Protein AF-A0A4R5BJ85-F1 (afdb_monomer_lite)

Sequence (86 aa):
MPPVWHGLGRFSLGGEPVRGRASWAAIENADFAFHARAVLSHRFVSHIRDASVDGLTVHNCHTFVMNDRLFAHNGVVKGCGCSAHG

Structure (mmCIF, N/CA/C/O backbone):
data_AF-A0A4R5BJ85-F1
#
_entry.id   AF-A0A4R5BJ85-F1
#
loop_
_atom_site.group_PDB
_atom_site.id
_atom_site.type_symbol
_atom_site.label_atom_id
_atom_site.label_alt_id
_atom_site.label_comp_id
_atom_site.label_asym_id
_atom_site.label_entity_id
_atom_site.label_seq_id
_atom_site.pdbx_PDB_ins_code
_atom_site.Cartn_x
_atom_site.Cartn_y
_atom_site.Cartn_z
_atom_site.occupancy
_atom_site.B_iso_or_equiv
_atom_site.auth_seq_id
_atom_site.auth_comp_id
_atom_site.auth_asym_id
_atom_site.auth_atom_id
_atom_site.pdbx_PDB_model_num
ATOM 1 N N . MET A 1 1 ? 22.111 2.617 -10.574 1.00 50.62 1 MET A N 1
ATOM 2 C CA . MET A 1 1 ? 21.163 1.611 -10.051 1.00 50.62 1 MET A CA 1
ATOM 3 C C . MET A 1 1 ? 19.852 1.750 -10.800 1.00 50.62 1 MET A C 1
ATOM 5 O O . MET A 1 1 ? 19.485 2.891 -11.073 1.00 50.62 1 MET A O 1
ATOM 9 N N . PRO A 1 2 ? 19.168 0.650 -11.156 1.00 52.97 2 PRO A N 1
ATOM 10 C CA . PRO A 1 2 ? 17.792 0.741 -11.615 1.00 52.97 2 PRO A CA 1
ATOM 11 C C . PRO A 1 2 ? 16.926 1.374 -10.512 1.00 52.97 2 PRO A C 1
ATOM 13 O O . PRO A 1 2 ? 17.200 1.194 -9.323 1.00 52.97 2 PRO A O 1
ATOM 16 N N . PRO A 1 3 ? 15.919 2.168 -10.882 1.00 57.66 3 PRO A N 1
ATOM 17 C CA . PRO A 1 3 ? 15.044 2.822 -9.923 1.00 57.66 3 PRO A CA 1
ATOM 18 C C . PRO A 1 3 ? 14.234 1.788 -9.127 1.00 57.66 3 PRO A C 1
ATOM 20 O O . PRO A 1 3 ? 13.428 1.031 -9.669 1.00 57.66 3 PRO A O 1
ATOM 23 N N . VAL A 1 4 ? 14.439 1.793 -7.818 1.00 66.38 4 VAL A N 1
ATOM 24 C CA . VAL A 1 4 ? 13.767 0.951 -6.825 1.00 66.38 4 VAL A CA 1
ATOM 25 C C . VAL A 1 4 ? 12.626 1.744 -6.191 1.00 66.38 4 VAL A C 1
ATOM 27 O O . VAL A 1 4 ? 12.779 2.932 -5.923 1.00 66.38 4 VAL A O 1
ATOM 30 N N . TRP A 1 5 ? 11.469 1.108 -5.990 1.00 73.81 5 TRP A N 1
ATOM 31 C CA . TRP A 1 5 ? 10.247 1.781 -5.517 1.00 73.81 5 TRP A CA 1
ATOM 32 C C . TRP A 1 5 ? 9.668 1.060 -4.327 1.00 73.81 5 TRP A C 1
ATOM 34 O O . TRP A 1 5 ? 9.707 -0.173 -4.245 1.00 73.81 5 TRP A O 1
ATOM 44 N N . HIS A 1 6 ? 9.027 1.837 -3.463 1.00 82.50 6 HIS A N 1
ATOM 45 C CA . HIS A 1 6 ? 8.217 1.298 -2.392 1.00 82.50 6 HIS A CA 1
ATOM 46 C C . HIS A 1 6 ? 6.846 1.967 -2.328 1.00 82.50 6 HIS A C 1
ATOM 48 O O . HIS A 1 6 ? 6.683 3.178 -2.510 1.00 82.50 6 HIS A O 1
ATOM 54 N N . GLY A 1 7 ? 5.849 1.145 -2.029 1.00 87.25 7 GLY A N 1
ATOM 55 C CA . GLY A 1 7 ? 4.490 1.559 -1.737 1.00 87.25 7 GLY A CA 1
ATOM 56 C C . GLY A 1 7 ? 4.052 1.015 -0.390 1.00 87.25 7 GLY A C 1
ATOM 57 O O . GLY A 1 7 ? 4.259 -0.162 -0.111 1.00 87.25 7 GLY A O 1
ATOM 58 N N . LEU A 1 8 ? 3.406 1.857 0.414 1.00 90.31 8 LEU A N 1
ATOM 59 C CA . LEU A 1 8 ? 2.738 1.468 1.651 1.00 90.31 8 LEU A CA 1
ATOM 60 C C . LEU A 1 8 ? 1.293 1.969 1.606 1.00 90.31 8 LEU A C 1
ATOM 62 O O . LEU A 1 8 ? 1.014 3.162 1.717 1.00 90.31 8 LEU A O 1
ATOM 66 N N . GLY A 1 9 ? 0.367 1.039 1.414 1.00 93.00 9 GLY A N 1
ATOM 67 C CA . GLY A 1 9 ? -1.056 1.239 1.632 1.00 93.00 9 GLY A CA 1
ATOM 68 C C . GLY A 1 9 ? -1.436 0.892 3.068 1.00 93.00 9 GLY A C 1
ATOM 69 O O . GLY A 1 9 ? -0.957 -0.097 3.626 1.00 93.00 9 GLY A O 1
ATOM 70 N N . ARG A 1 10 ? -2.333 1.681 3.648 1.00 94.19 10 ARG A N 1
ATOM 71 C CA . ARG A 1 10 ? -2.916 1.442 4.973 1.00 94.19 10 ARG A CA 1
ATOM 72 C C . ARG A 1 10 ? -4.392 1.796 4.973 1.00 94.19 10 ARG A C 1
ATOM 74 O O . ARG A 1 10 ? -4.816 2.616 4.166 1.00 94.19 10 ARG A O 1
ATOM 81 N N . PHE A 1 11 ? -5.141 1.276 5.930 1.00 95.19 11 PHE A N 1
ATOM 82 C CA . PHE A 1 11 ? -6.444 1.845 6.264 1.00 95.19 11 PHE A CA 1
ATOM 83 C C . PHE A 1 11 ? -6.297 2.873 7.393 1.00 95.19 11 PHE A C 1
ATOM 85 O O . PHE A 1 11 ? -5.509 2.680 8.322 1.00 95.19 11 PHE A O 1
ATOM 92 N N . SER A 1 12 ? -7.007 3.993 7.327 1.00 92.19 12 SER A N 1
ATOM 93 C CA . SER A 1 12 ? -7.118 4.912 8.458 1.00 92.19 12 SER A CA 1
ATOM 94 C C . SER A 1 12 ? -7.849 4.224 9.618 1.00 92.19 12 SER A C 1
ATOM 96 O O . SER A 1 12 ? -8.467 3.171 9.443 1.00 92.19 12 SER A O 1
ATOM 98 N N . LEU A 1 13 ? -7.809 4.820 10.811 1.00 91.69 13 LEU A N 1
ATOM 99 C CA . LEU A 1 13 ? -8.603 4.325 11.942 1.00 91.69 13 LEU A CA 1
ATOM 100 C C . LEU A 1 13 ? -10.117 4.436 11.681 1.00 91.69 13 LEU A C 1
ATOM 102 O O . LEU A 1 13 ? -10.887 3.688 12.267 1.00 91.69 13 LEU A O 1
ATOM 106 N N . GLY A 1 14 ? -10.530 5.317 10.761 1.00 92.06 14 GLY A N 1
ATOM 107 C CA . GLY A 1 14 ? -11.907 5.416 10.272 1.00 92.06 14 GLY A CA 1
ATOM 108 C C . GLY A 1 14 ? -12.260 4.416 9.166 1.00 92.06 14 GLY A C 1
ATOM 109 O O . GLY A 1 14 ? -13.394 4.412 8.713 1.00 92.06 14 GLY A O 1
ATOM 110 N N . GLY A 1 15 ? -11.319 3.572 8.726 1.00 91.75 15 GLY A N 1
ATOM 111 C CA . GLY A 1 15 ? -11.569 2.543 7.711 1.00 91.75 15 GLY A CA 1
ATOM 112 C C . GLY A 1 15 ? -11.312 2.966 6.263 1.00 91.75 15 GLY A C 1
ATOM 113 O O . GLY A 1 15 ? -11.496 2.146 5.371 1.00 91.75 15 GLY A O 1
ATOM 114 N N . GLU A 1 16 ? -10.815 4.181 6.029 1.00 93.88 16 GLU A N 1
ATOM 115 C CA . GLU A 1 16 ? -10.547 4.713 4.684 1.00 93.88 16 GLU A CA 1
ATOM 116 C C . GLU A 1 16 ? -9.185 4.260 4.136 1.00 93.88 16 GLU A C 1
ATOM 118 O O . GLU A 1 16 ? -8.190 4.319 4.869 1.00 93.88 16 GLU A O 1
ATOM 123 N N . PRO A 1 17 ? -9.063 3.852 2.862 1.00 94.81 17 PRO A N 1
AT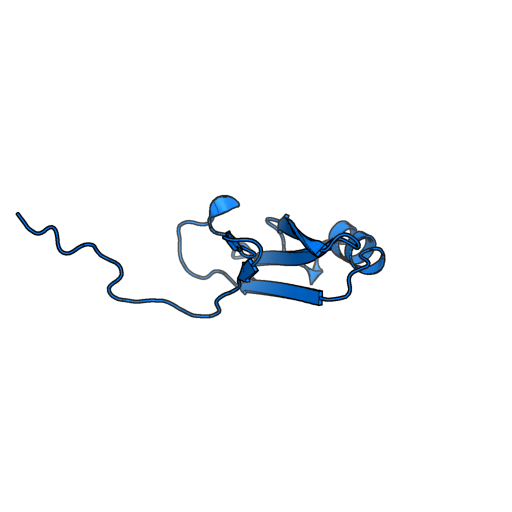OM 124 C CA . PRO A 1 17 ? -7.773 3.494 2.282 1.00 94.81 17 PRO A CA 1
ATO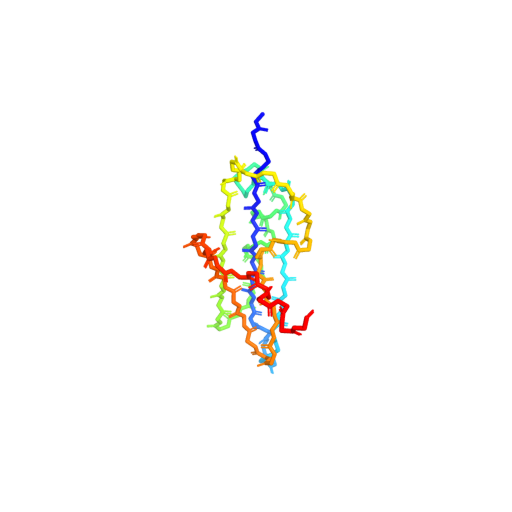M 125 C C . PRO A 1 17 ? -6.896 4.730 2.030 1.00 94.81 17 PRO A C 1
ATOM 127 O O . PRO A 1 17 ? -7.284 5.693 1.374 1.00 94.81 17 PRO A O 1
ATOM 130 N N . VAL A 1 18 ? -5.647 4.669 2.484 1.00 91.56 18 VAL A N 1
ATOM 131 C CA . VAL A 1 18 ? -4.628 5.704 2.285 1.00 91.56 18 VAL A CA 1
ATOM 132 C C . VAL A 1 18 ? -3.428 5.091 1.570 1.00 91.56 18 VAL A C 1
ATOM 134 O O . VAL A 1 18 ? -2.908 4.053 1.987 1.00 91.56 18 VAL A O 1
ATOM 137 N N . ARG A 1 19 ? -2.967 5.747 0.498 1.00 88.44 19 ARG A N 1
ATOM 138 C CA . ARG A 1 19 ? -1.823 5.310 -0.319 1.00 88.44 19 ARG A CA 1
ATOM 139 C C . ARG A 1 19 ? -0.606 6.209 -0.094 1.00 88.44 19 ARG A C 1
ATOM 141 O O . ARG A 1 19 ? -0.698 7.419 -0.280 1.00 88.44 19 ARG A O 1
ATOM 148 N N . GLY A 1 20 ? 0.532 5.618 0.259 1.00 85.06 20 GLY A N 1
ATOM 149 C CA . GLY A 1 20 ? 1.846 6.262 0.248 1.00 85.06 20 GLY A CA 1
ATOM 150 C C . GLY A 1 20 ? 2.744 5.600 -0.794 1.00 85.06 20 GLY A C 1
ATOM 151 O O . GLY A 1 20 ? 2.826 4.372 -0.836 1.00 85.06 20 GLY A O 1
ATOM 152 N N . ARG A 1 21 ? 3.394 6.391 -1.655 1.00 80.62 21 ARG A N 1
ATOM 153 C CA . ARG A 1 21 ? 4.277 5.894 -2.722 1.00 80.62 21 ARG A CA 1
ATOM 154 C C . ARG A 1 21 ? 5.507 6.771 -2.842 1.00 80.62 21 ARG A C 1
ATOM 156 O O . ARG A 1 21 ? 5.378 7.990 -2.758 1.00 80.62 21 ARG A O 1
ATOM 163 N N . ALA A 1 22 ? 6.662 6.161 -3.079 1.00 72.69 22 ALA A N 1
ATOM 164 C CA . ALA A 1 22 ? 7.890 6.898 -3.319 1.00 72.69 22 ALA A CA 1
ATOM 165 C C . ALA A 1 22 ? 8.775 6.242 -4.378 1.00 72.69 22 ALA A C 1
ATOM 167 O O . ALA A 1 22 ? 8.654 5.060 -4.703 1.00 72.69 22 ALA A O 1
ATOM 168 N N . SER A 1 23 ? 9.670 7.090 -4.872 1.00 66.31 23 SER A N 1
ATOM 169 C CA . SER A 1 23 ? 10.561 6.917 -6.013 1.00 66.31 23 SER A CA 1
ATOM 170 C C . SER A 1 23 ? 11.959 6.428 -5.678 1.00 66.31 23 SER A C 1
ATOM 172 O O . SER A 1 23 ? 12.867 6.543 -6.499 1.00 66.31 23 SER A O 1
ATOM 174 N N . TRP A 1 24 ? 12.121 5.918 -4.464 1.00 70.19 24 TRP A N 1
ATOM 175 C CA . TRP A 1 24 ? 13.405 5.542 -3.904 1.00 70.19 24 TRP A CA 1
ATOM 176 C C . TRP A 1 24 ? 13.347 4.128 -3.340 1.00 70.19 24 TRP A C 1
ATOM 178 O O . TRP A 1 24 ? 12.275 3.613 -3.012 1.00 70.19 24 TRP A O 1
ATOM 188 N N . ALA A 1 25 ? 14.516 3.517 -3.175 1.00 74.38 25 ALA A N 1
ATOM 189 C CA . ALA A 1 25 ? 14.684 2.297 -2.403 1.00 74.38 25 ALA A CA 1
ATOM 190 C C . ALA A 1 25 ? 14.151 2.492 -0.980 1.00 74.38 25 ALA A C 1
ATOM 192 O O . ALA A 1 25 ? 14.543 3.436 -0.299 1.00 74.38 25 ALA A O 1
ATOM 193 N N . ALA A 1 26 ? 13.335 1.560 -0.481 1.00 72.94 26 ALA A N 1
ATOM 194 C CA . ALA A 1 26 ? 12.893 1.604 0.917 1.00 72.94 26 ALA A CA 1
ATOM 195 C C . ALA A 1 26 ? 14.069 1.502 1.898 1.00 72.94 26 ALA A C 1
ATOM 197 O O . ALA A 1 26 ? 14.039 2.120 2.956 1.00 72.94 26 ALA A O 1
ATOM 198 N N . ILE A 1 27 ? 15.094 0.721 1.545 1.00 74.69 27 ILE A N 1
ATOM 199 C CA . ILE A 1 27 ? 16.250 0.461 2.411 1.00 74.69 27 ILE A CA 1
ATOM 200 C C . ILE A 1 27 ? 17.186 1.667 2.545 1.00 74.69 27 ILE A C 1
ATOM 202 O O . ILE A 1 27 ? 17.817 1.835 3.581 1.00 74.69 27 ILE A O 1
ATOM 206 N N . GLU A 1 28 ? 17.243 2.525 1.527 1.00 77.94 28 GLU A N 1
ATOM 207 C CA . GLU A 1 28 ? 18.092 3.725 1.519 1.00 77.94 28 GLU A CA 1
ATOM 208 C C . GLU A 1 28 ? 17.343 4.972 2.011 1.00 77.94 28 GLU A C 1
ATOM 210 O O . GLU A 1 28 ? 17.944 6.025 2.210 1.00 77.94 28 GLU A O 1
ATOM 215 N N . ASN A 1 29 ? 16.026 4.873 2.215 1.00 76.44 29 ASN A N 1
ATOM 216 C CA . ASN A 1 29 ? 15.178 6.007 2.547 1.00 76.44 29 ASN A CA 1
ATOM 217 C C . ASN A 1 29 ? 14.949 6.101 4.066 1.00 76.44 29 ASN A C 1
ATOM 219 O O . ASN A 1 29 ? 14.046 5.473 4.628 1.00 76.44 29 ASN A O 1
ATOM 223 N N . ALA A 1 30 ? 15.773 6.914 4.731 1.00 82.88 30 ALA A N 1
ATOM 224 C CA . ALA A 1 30 ? 15.680 7.155 6.170 1.00 82.88 30 ALA A CA 1
ATOM 225 C C . ALA A 1 30 ? 14.330 7.769 6.584 1.00 82.88 30 ALA A C 1
ATOM 227 O O . ALA A 1 30 ? 13.773 7.371 7.610 1.00 82.88 30 ALA A O 1
ATOM 228 N N . ASP A 1 31 ? 13.765 8.660 5.764 1.00 81.75 31 ASP A N 1
ATOM 229 C CA . ASP A 1 31 ? 12.454 9.264 6.018 1.00 81.75 31 ASP A CA 1
ATOM 230 C C . ASP A 1 31 ? 11.354 8.206 5.956 1.00 81.75 31 ASP A C 1
ATOM 232 O O . ASP A 1 31 ? 10.480 8.157 6.821 1.00 81.75 31 ASP A O 1
ATOM 236 N N . PHE A 1 32 ? 11.419 7.291 4.985 1.00 81.44 32 PHE A N 1
ATOM 237 C CA . PHE A 1 32 ? 10.502 6.158 4.928 1.00 81.44 32 PHE A CA 1
ATOM 238 C C . PHE A 1 32 ? 10.619 5.290 6.180 1.00 81.44 32 PHE A C 1
ATOM 240 O O . PHE A 1 32 ? 9.599 4.988 6.794 1.00 81.44 32 PHE A O 1
ATOM 247 N N . ALA A 1 33 ? 11.833 4.919 6.596 1.00 84.81 33 ALA A N 1
ATOM 248 C CA . ALA A 1 33 ? 12.037 4.109 7.795 1.00 84.81 33 ALA A CA 1
ATOM 249 C C . ALA A 1 33 ? 11.507 4.799 9.066 1.00 84.81 33 ALA A C 1
ATOM 251 O O . ALA A 1 33 ? 10.912 4.144 9.926 1.00 84.81 33 ALA A O 1
ATOM 252 N N . PHE A 1 34 ? 11.692 6.116 9.180 1.00 86.44 34 PHE A N 1
ATOM 253 C CA . PHE A 1 34 ? 11.171 6.915 10.284 1.00 86.44 34 PHE A CA 1
ATOM 254 C C . PHE A 1 34 ? 9.639 6.973 10.265 1.00 86.44 34 PHE A C 1
ATOM 256 O O . PHE A 1 34 ? 8.988 6.589 11.238 1.00 86.44 34 PHE A O 1
ATOM 263 N N . HIS A 1 35 ? 9.047 7.381 9.142 1.00 82.56 35 HIS A N 1
ATOM 264 C CA . HIS A 1 35 ? 7.601 7.530 9.018 1.00 82.56 35 HIS A CA 1
ATOM 265 C C . HIS A 1 35 ? 6.862 6.197 9.106 1.00 82.56 35 HIS A C 1
ATOM 267 O O . HIS A 1 35 ? 5.824 6.141 9.758 1.00 82.56 35 HIS A O 1
ATOM 273 N N . ALA A 1 36 ? 7.396 5.120 8.520 1.00 86.31 36 ALA A N 1
ATOM 274 C CA . ALA A 1 36 ? 6.788 3.789 8.546 1.00 86.31 36 ALA A CA 1
ATOM 275 C C . ALA A 1 36 ? 6.561 3.281 9.978 1.00 86.31 36 ALA A C 1
ATOM 277 O O . ALA A 1 36 ? 5.530 2.669 10.249 1.00 86.31 36 ALA A O 1
ATOM 278 N N . ARG A 1 37 ? 7.474 3.590 10.912 1.00 88.75 37 ARG A N 1
ATOM 279 C CA . ARG A 1 37 ? 7.337 3.236 12.337 1.00 88.75 37 ARG A CA 1
ATOM 280 C C . ARG A 1 37 ? 6.192 3.964 13.037 1.00 88.75 37 ARG A C 1
ATOM 282 O O . ARG A 1 37 ? 5.671 3.457 14.023 1.00 88.75 37 ARG A O 1
ATOM 289 N N . ALA A 1 38 ? 5.804 5.135 12.540 1.00 89.75 38 ALA A N 1
ATOM 290 C CA . ALA A 1 38 ? 4.724 5.942 13.099 1.00 89.75 38 ALA A CA 1
ATOM 291 C C . ALA A 1 38 ? 3.354 5.639 12.466 1.00 89.75 38 ALA A C 1
ATOM 293 O O . ALA A 1 38 ? 2.345 6.232 12.852 1.00 89.75 38 ALA A O 1
ATOM 294 N N . VAL A 1 39 ? 3.286 4.739 11.478 1.00 89.56 39 VAL A N 1
ATOM 295 C CA . VAL A 1 39 ? 2.025 4.434 10.805 1.00 89.56 39 VAL A CA 1
ATOM 296 C C . VAL A 1 39 ? 1.199 3.444 11.622 1.00 89.56 39 VAL A C 1
ATOM 298 O O . VAL A 1 39 ? 1.561 2.280 11.765 1.00 89.56 39 VAL A O 1
ATOM 301 N N . LEU A 1 40 ? 0.024 3.887 12.069 1.00 93.06 40 LEU A N 1
ATOM 302 C CA . LEU A 1 40 ? -0.973 3.043 12.724 1.00 93.06 40 LEU A CA 1
ATOM 303 C C . LEU A 1 40 ? -2.091 2.651 11.752 1.00 93.06 40 LEU A C 1
ATOM 305 O O . LEU A 1 40 ? -2.649 3.490 11.037 1.00 93.06 40 LEU A O 1
ATOM 309 N N . SER A 1 41 ? -2.417 1.361 11.734 1.00 94.56 41 SER A N 1
ATOM 310 C CA . SER A 1 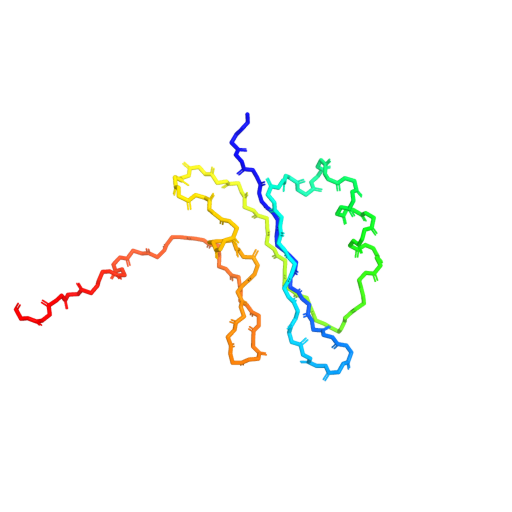41 ? -3.558 0.802 11.015 1.00 94.56 41 SER A CA 1
ATOM 311 C C . SER A 1 41 ? -3.864 -0.605 11.508 1.00 94.56 41 SER A C 1
ATOM 313 O O . SER A 1 41 ? -2.978 -1.317 11.974 1.00 94.56 41 SER A O 1
ATOM 315 N N . HIS A 1 42 ? -5.108 -1.035 11.327 1.00 92.25 42 HIS A N 1
ATOM 316 C CA . HIS A 1 42 ? -5.487 -2.435 11.495 1.00 92.25 42 HIS A CA 1
ATOM 317 C C . HIS A 1 42 ? -5.066 -3.305 10.303 1.00 92.25 42 HIS A C 1
ATOM 319 O O . HIS A 1 42 ? -5.016 -4.525 10.430 1.00 92.25 42 HIS A O 1
ATOM 325 N N . ARG A 1 43 ? -4.814 -2.709 9.125 1.00 94.06 43 ARG A N 1
ATOM 326 C CA . ARG A 1 43 ? -4.543 -3.442 7.880 1.00 94.06 43 ARG A CA 1
ATOM 327 C C . ARG A 1 43 ? -3.608 -2.663 6.961 1.00 94.06 43 ARG A C 1
ATOM 329 O O . ARG A 1 43 ? -3.850 -1.495 6.654 1.00 94.06 43 ARG A O 1
ATOM 336 N N . PHE A 1 44 ? -2.598 -3.357 6.452 1.00 92.88 44 PHE A N 1
ATOM 337 C CA . PHE A 1 44 ? -1.580 -2.802 5.566 1.00 92.88 44 PHE A CA 1
ATOM 338 C C . PHE A 1 44 ? -1.438 -3.633 4.293 1.00 92.88 44 PHE A C 1
ATOM 340 O O . PHE A 1 44 ? -1.637 -4.846 4.308 1.00 92.88 44 PHE A O 1
ATOM 347 N N . VAL A 1 45 ? -1.036 -2.976 3.206 1.00 93.56 45 VAL A N 1
ATOM 348 C CA . VAL A 1 45 ? -0.554 -3.612 1.974 1.00 93.56 45 VAL A CA 1
ATOM 349 C C . VAL A 1 45 ? 0.727 -2.891 1.575 1.00 93.56 45 VAL A C 1
ATOM 351 O O . VAL A 1 45 ? 0.696 -1.690 1.325 1.00 93.56 45 VAL A O 1
ATOM 354 N N . SER A 1 46 ? 1.853 -3.598 1.520 1.00 90.62 46 SER A N 1
ATOM 355 C CA . SER A 1 46 ? 3.148 -3.023 1.141 1.00 90.62 46 SER A CA 1
ATOM 356 C C . SER A 1 46 ? 3.695 -3.712 -0.101 1.00 90.62 46 SER A C 1
ATOM 358 O O . SER A 1 46 ? 3.447 -4.899 -0.313 1.00 90.62 46 SER A O 1
ATOM 360 N N . HIS A 1 47 ? 4.424 -2.970 -0.930 1.00 88.88 47 HIS A N 1
ATOM 361 C CA . HIS A 1 47 ? 5.041 -3.504 -2.137 1.00 88.88 47 HIS A CA 1
ATOM 362 C C . HIS A 1 47 ? 6.391 -2.838 -2.390 1.00 88.88 47 HIS A C 1
ATOM 364 O O . HIS A 1 47 ? 6.469 -1.617 -2.519 1.00 88.88 47 HIS A O 1
ATOM 370 N N . ILE A 1 48 ? 7.436 -3.651 -2.529 1.00 83.62 48 ILE A N 1
ATOM 371 C CA . ILE A 1 48 ? 8.755 -3.223 -2.997 1.00 83.62 48 ILE A CA 1
ATOM 372 C C . ILE A 1 48 ? 8.912 -3.744 -4.418 1.00 83.62 48 ILE A C 1
ATOM 374 O O . ILE A 1 48 ? 8.611 -4.905 -4.690 1.00 83.62 48 ILE A O 1
ATOM 378 N N . ARG A 1 49 ? 9.336 -2.879 -5.336 1.00 74.69 49 ARG A N 1
ATOM 379 C CA . ARG A 1 49 ? 9.587 -3.258 -6.725 1.00 74.69 49 ARG A CA 1
ATOM 380 C C . ARG A 1 49 ? 11.018 -2.907 -7.095 1.00 74.69 49 ARG A C 1
ATOM 382 O O . ARG A 1 49 ? 11.384 -1.734 -7.068 1.00 74.69 49 ARG A O 1
ATOM 389 N N . ASP A 1 50 ? 11.766 -3.923 -7.499 1.00 71.25 50 ASP A N 1
ATOM 390 C CA . ASP A 1 50 ? 12.945 -3.754 -8.339 1.00 71.25 50 ASP A CA 1
ATOM 391 C C . ASP A 1 50 ? 12.464 -3.726 -9.796 1.00 71.25 50 ASP A C 1
ATOM 393 O O . ASP A 1 50 ? 11.876 -4.693 -10.289 1.00 71.25 50 ASP A O 1
ATOM 397 N N . ALA A 1 51 ? 12.538 -2.562 -10.441 1.00 60.94 51 ALA A N 1
ATOM 398 C CA . ALA A 1 51 ? 11.963 -2.368 -11.767 1.00 60.94 51 ALA A CA 1
ATOM 399 C C . ALA A 1 51 ? 13.046 -2.520 -12.842 1.00 60.94 51 ALA A C 1
ATOM 401 O O . ALA A 1 51 ? 13.865 -1.629 -13.040 1.00 60.94 51 ALA A O 1
ATOM 402 N N . SER A 1 52 ? 13.006 -3.634 -13.573 1.00 54.62 52 SER A N 1
ATOM 403 C CA . SER A 1 52 ? 13.873 -3.925 -14.725 1.00 54.62 52 SER A CA 1
ATOM 404 C C . SER A 1 52 ? 13.25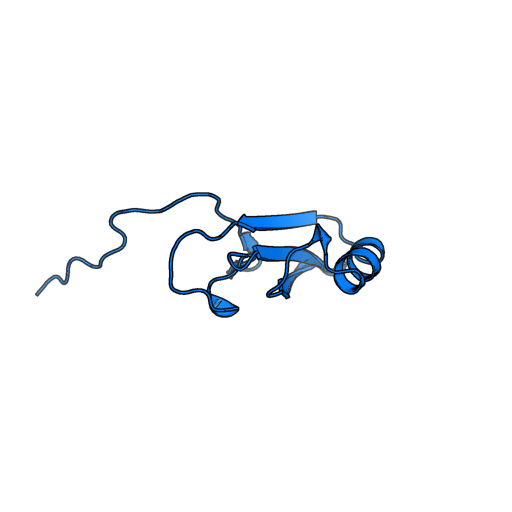1 -3.572 -16.087 1.00 54.62 52 SER A C 1
ATOM 406 O O . SER A 1 52 ? 13.844 -3.858 -17.122 1.00 54.62 52 SER A O 1
ATOM 408 N N . VAL A 1 53 ? 12.055 -2.967 -16.105 1.00 52.56 53 VAL A N 1
ATOM 409 C CA . VAL A 1 53 ? 11.273 -2.663 -17.320 1.00 52.56 53 VAL A CA 1
ATOM 410 C C . VAL A 1 53 ? 10.790 -1.210 -17.315 1.00 52.56 53 VAL A C 1
ATOM 412 O O . VAL A 1 53 ? 10.295 -0.736 -16.287 1.00 52.56 53 VAL A O 1
ATOM 415 N N . ASP A 1 54 ? 10.929 -0.550 -18.470 1.00 54.34 54 ASP A N 1
ATOM 416 C CA . ASP A 1 54 ? 10.645 0.870 -18.735 1.00 54.34 54 ASP A CA 1
ATOM 417 C C . ASP A 1 54 ? 9.221 1.334 -18.360 1.00 54.34 54 ASP A C 1
ATOM 419 O O . ASP A 1 54 ? 8.279 0.546 -18.267 1.00 54.34 54 ASP A O 1
ATOM 423 N N . GLY A 1 55 ? 9.053 2.655 -18.183 1.00 59.56 55 GLY A N 1
ATOM 424 C CA . GLY A 1 55 ? 7.744 3.308 -17.984 1.00 59.56 55 GLY A CA 1
ATOM 425 C C . GLY A 1 55 ? 7.393 3.629 -16.527 1.00 59.56 55 GLY A C 1
ATOM 426 O O . GLY A 1 55 ? 6.262 3.428 -16.068 1.00 59.56 55 GLY A O 1
ATOM 427 N N . LEU A 1 56 ? 8.377 4.106 -15.772 1.00 63.28 56 LEU A N 1
ATOM 428 C CA . LEU A 1 56 ? 8.311 4.209 -14.324 1.00 63.28 56 LEU A CA 1
ATOM 429 C C . LEU A 1 56 ? 7.894 5.605 -13.875 1.00 63.28 56 LEU A C 1
ATOM 431 O O . LEU A 1 56 ? 8.700 6.516 -13.709 1.00 63.28 56 LEU A O 1
ATOM 435 N N . THR A 1 57 ? 6.590 5.765 -13.695 1.00 71.69 57 THR A N 1
ATOM 436 C CA . THR A 1 57 ? 6.005 6.967 -13.107 1.00 71.69 57 THR A CA 1
ATOM 437 C C . THR A 1 57 ? 5.470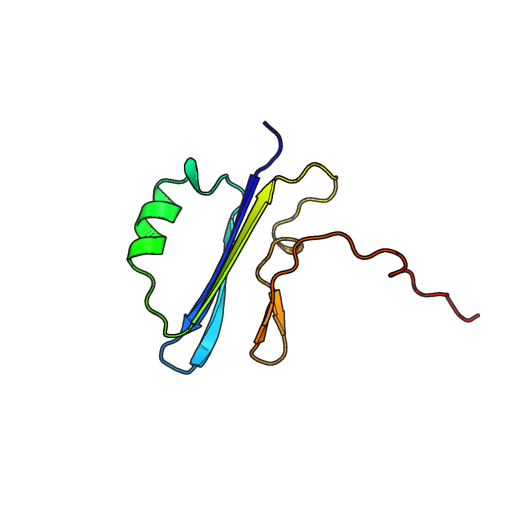 6.640 -11.718 1.00 71.69 57 THR A C 1
ATOM 439 O O . THR A 1 57 ? 5.054 5.512 -11.439 1.00 71.69 57 THR A O 1
ATOM 442 N N . VAL A 1 58 ? 5.387 7.651 -10.850 1.00 68.75 58 VAL A N 1
ATOM 443 C CA . VAL A 1 58 ? 4.703 7.550 -9.545 1.00 68.75 58 VAL A CA 1
ATOM 444 C C . VAL A 1 58 ? 3.261 7.032 -9.676 1.00 68.75 58 VAL A C 1
ATOM 446 O O . VAL A 1 58 ? 2.735 6.428 -8.737 1.00 68.75 58 VAL A O 1
ATOM 449 N N . HIS A 1 59 ? 2.613 7.256 -10.824 1.00 77.25 59 HIS A N 1
ATOM 450 C CA . HIS A 1 59 ? 1.255 6.785 -11.102 1.00 77.25 59 HIS A CA 1
ATOM 451 C C . HIS A 1 59 ? 1.179 5.272 -11.308 1.00 77.25 59 HIS A C 1
ATOM 453 O O . HIS A 1 59 ? 0.197 4.666 -10.892 1.00 77.25 59 HIS A O 1
ATOM 459 N N . ASN A 1 60 ? 2.223 4.662 -11.872 1.00 77.94 60 ASN A N 1
ATOM 460 C CA . ASN A 1 60 ? 2.299 3.219 -12.114 1.00 77.94 60 ASN A CA 1
ATOM 461 C C . ASN A 1 60 ? 2.831 2.435 -10.904 1.00 77.94 60 ASN A C 1
ATOM 463 O O . ASN A 1 60 ? 3.036 1.223 -10.980 1.00 77.94 60 ASN A O 1
ATOM 467 N N . CYS A 1 61 ? 3.080 3.115 -9.786 1.00 77.25 61 CYS A N 1
ATOM 468 C CA . CYS A 1 61 ? 3.579 2.489 -8.576 1.00 77.25 61 CYS A CA 1
ATOM 469 C C . CYS A 1 61 ? 2.429 1.981 -7.709 1.00 77.25 61 CYS A C 1
ATOM 471 O O . CYS A 1 61 ? 1.432 2.670 -7.485 1.00 77.25 61 CYS A O 1
ATOM 473 N N . HIS A 1 62 ? 2.610 0.789 -7.151 1.00 83.75 62 HIS A N 1
ATOM 474 C CA . HIS A 1 62 ? 1.779 0.312 -6.056 1.00 83.75 62 HIS A CA 1
ATOM 475 C C . HIS A 1 62 ? 1.958 1.205 -4.816 1.00 83.75 62 HIS A C 1
ATOM 477 O O . HIS A 1 62 ? 3.011 1.810 -4.637 1.00 83.75 62 HIS A O 1
ATOM 483 N N . THR A 1 63 ? 0.966 1.329 -3.932 1.00 89.69 63 THR A N 1
ATOM 484 C CA . THR A 1 63 ? -0.352 0.666 -3.945 1.00 89.69 63 THR A CA 1
ATOM 485 C C . THR A 1 63 ? -1.410 1.419 -4.759 1.00 89.69 63 THR A C 1
ATOM 487 O O . THR A 1 63 ? -1.400 2.655 -4.861 1.00 89.69 63 THR A O 1
ATOM 490 N N . PHE A 1 64 ? -2.346 0.651 -5.325 1.00 90.12 64 PHE A N 1
ATOM 491 C CA . PHE A 1 64 ? -3.538 1.167 -5.997 1.00 90.12 64 PHE A CA 1
ATOM 492 C C . PHE A 1 64 ? -4.734 1.193 -5.041 1.00 90.12 64 PHE A C 1
ATOM 494 O O . PHE A 1 64 ? -4.809 0.387 -4.111 1.00 90.12 64 PHE A O 1
ATOM 501 N N . VAL A 1 65 ? -5.655 2.131 -5.283 1.00 93.31 65 VAL A N 1
ATOM 502 C CA . VAL A 1 65 ? -6.911 2.288 -4.538 1.00 93.31 65 VAL A CA 1
ATOM 503 C C . VAL A 1 65 ? -8.062 2.277 -5.534 1.00 93.31 65 VAL A C 1
ATOM 505 O O . VAL A 1 65 ? -8.028 3.041 -6.498 1.00 93.31 65 VAL A O 1
ATOM 508 N N . MET A 1 66 ? -9.059 1.430 -5.297 1.00 93.44 66 MET A N 1
ATOM 509 C CA . MET A 1 66 ? -10.312 1.397 -6.053 1.00 93.44 66 MET A CA 1
ATOM 510 C C . MET A 1 66 ? -11.413 0.808 -5.173 1.00 93.44 66 MET A C 1
ATOM 512 O O . MET A 1 66 ? -11.175 -0.212 -4.530 1.00 93.44 66 MET A O 1
ATOM 516 N N . ASN A 1 67 ? -12.602 1.420 -5.162 1.00 93.62 67 ASN A N 1
ATOM 517 C CA . ASN A 1 67 ? -13.784 0.936 -4.432 1.00 93.62 67 ASN A CA 1
ATOM 518 C C . ASN A 1 67 ? -13.459 0.517 -2.984 1.00 93.62 67 ASN A C 1
ATOM 520 O O . ASN A 1 67 ? -13.695 -0.628 -2.594 1.00 93.62 67 ASN A O 1
ATOM 524 N N . ASP A 1 68 ? -12.816 1.421 -2.242 1.00 92.62 68 ASP A N 1
ATOM 525 C CA . ASP A 1 68 ? -12.388 1.249 -0.846 1.00 92.62 68 ASP A CA 1
ATOM 526 C C . ASP A 1 68 ? -11.460 0.058 -0.570 1.00 92.62 68 ASP A C 1
ATOM 528 O O . ASP A 1 68 ? -11.358 -0.458 0.545 1.00 92.62 68 ASP A O 1
ATOM 532 N N . ARG A 1 69 ? -10.731 -0.387 -1.599 1.00 93.19 69 ARG A N 1
ATOM 533 C CA . ARG A 1 69 ? -9.781 -1.498 -1.512 1.00 93.19 69 ARG A CA 1
ATOM 534 C C . ARG A 1 69 ? -8.379 -1.042 -1.864 1.00 93.19 69 ARG A C 1
ATOM 536 O O . ARG A 1 69 ? -8.169 -0.269 -2.796 1.00 93.19 69 ARG A O 1
ATOM 543 N N . LEU A 1 70 ? -7.417 -1.586 -1.126 1.00 95.00 70 LEU A N 1
ATOM 544 C CA . LEU A 1 70 ? -6.000 -1.512 -1.455 1.00 95.00 70 LEU A CA 1
ATOM 545 C C . LEU A 1 70 ? -5.608 -2.715 -2.308 1.00 95.00 70 LEU A C 1
ATOM 547 O O . LEU A 1 70 ? -6.011 -3.840 -2.013 1.00 95.00 70 LEU A O 1
ATOM 551 N N . PHE A 1 71 ? -4.790 -2.478 -3.330 1.00 92.88 71 PHE A N 1
ATOM 552 C CA . PHE A 1 71 ? -4.305 -3.525 -4.223 1.00 92.88 71 PHE A CA 1
ATOM 553 C C . PHE A 1 71 ? -2.808 -3.386 -4.516 1.00 92.88 71 PHE A C 1
ATOM 555 O O . PHE A 1 71 ? -2.293 -2.282 -4.741 1.00 92.88 71 PHE A O 1
ATOM 562 N N . ALA A 1 72 ? -2.128 -4.533 -4.524 1.00 91.25 72 ALA A N 1
ATOM 563 C CA . ALA A 1 72 ? -0.765 -4.695 -4.999 1.00 91.25 72 ALA A CA 1
ATOM 564 C C . ALA A 1 72 ? -0.630 -5.981 -5.819 1.00 91.25 72 ALA A C 1
ATOM 566 O O . ALA A 1 72 ? -1.186 -7.011 -5.447 1.00 91.25 72 ALA A O 1
ATOM 567 N N . HIS A 1 73 ? 0.122 -5.918 -6.914 1.00 88.81 73 HIS A N 1
ATOM 568 C CA . HIS A 1 73 ? 0.363 -7.040 -7.812 1.00 88.81 73 HIS A CA 1
ATOM 569 C C . HIS A 1 73 ? 1.860 -7.247 -8.032 1.00 88.81 73 HIS A C 1
ATOM 571 O O . HIS A 1 73 ? 2.567 -6.315 -8.415 1.00 88.81 73 HIS A O 1
ATOM 577 N N . ASN A 1 74 ? 2.315 -8.486 -7.851 1.00 85.50 74 ASN A N 1
ATOM 578 C CA . ASN A 1 74 ? 3.670 -8.898 -8.181 1.00 85.50 74 ASN A CA 1
ATOM 579 C C . ASN A 1 74 ? 3.634 -9.852 -9.378 1.00 85.50 74 ASN A C 1
ATOM 581 O O . ASN A 1 74 ? 3.259 -11.015 -9.244 1.00 85.50 74 ASN A O 1
ATOM 585 N N . GLY A 1 75 ? 3.991 -9.333 -10.549 1.00 82.25 75 GLY A N 1
ATOM 586 C CA . GLY A 1 75 ? 3.994 -10.082 -11.797 1.00 82.25 75 GLY A CA 1
ATOM 587 C C . GLY A 1 75 ? 3.716 -9.195 -13.003 1.00 82.25 75 GLY A C 1
ATOM 588 O O . GLY A 1 75 ? 3.539 -7.980 -12.892 1.00 82.25 75 GLY A O 1
ATOM 589 N N . VAL A 1 76 ? 3.637 -9.827 -14.170 1.00 82.56 76 VAL A N 1
ATOM 590 C CA . VAL A 1 76 ? 3.269 -9.185 -15.434 1.00 82.56 76 VAL A CA 1
ATOM 591 C C . VAL A 1 76 ? 1.971 -9.808 -15.926 1.00 82.56 76 VAL A C 1
ATOM 593 O O . VAL A 1 76 ? 1.887 -11.026 -16.066 1.00 82.56 76 VAL A O 1
ATOM 596 N N . VAL A 1 77 ? 0.975 -8.975 -16.219 1.00 82.00 77 VAL A N 1
ATOM 597 C CA . VAL A 1 77 ? -0.228 -9.410 -16.938 1.00 82.00 77 VAL A CA 1
ATOM 598 C C . VAL A 1 77 ? 0.057 -9.280 -18.434 1.00 82.00 77 VAL A C 1
ATOM 600 O O . VAL A 1 77 ? 0.486 -8.224 -18.894 1.00 82.00 77 VAL A O 1
ATOM 603 N N . LYS A 1 78 ? -0.138 -10.361 -19.194 1.00 83.88 78 LYS A N 1
ATOM 604 C CA . LYS A 1 78 ? -0.029 -10.368 -20.662 1.00 83.88 78 LYS A CA 1
ATOM 605 C C . LYS A 1 78 ? -1.432 -10.334 -21.272 1.00 83.88 78 LYS A C 1
ATOM 607 O O . LYS A 1 78 ? -2.363 -10.865 -20.679 1.00 83.88 78 LYS A O 1
ATOM 612 N N . GLY A 1 79 ? -1.572 -9.749 -22.463 1.00 78.81 79 GLY A N 1
ATOM 613 C CA . GLY A 1 79 ? -2.842 -9.756 -23.202 1.00 78.81 79 GLY A CA 1
ATOM 614 C C . GLY A 1 79 ? -3.858 -8.691 -22.774 1.00 78.81 79 GLY A C 1
ATOM 615 O O . GLY A 1 79 ? -5.022 -8.802 -23.128 1.00 78.81 79 GLY A O 1
ATOM 616 N N . CYS A 1 80 ? -3.438 -7.640 -22.062 1.00 64.12 80 CYS A N 1
ATOM 617 C CA . CYS A 1 80 ? -4.305 -6.524 -21.649 1.00 64.12 80 CYS A CA 1
ATOM 618 C C . CYS A 1 80 ? -4.650 -5.542 -22.788 1.00 64.12 80 CYS A C 1
ATOM 620 O O . CYS A 1 80 ? -5.140 -4.446 -22.519 1.00 64.12 80 CYS A O 1
ATOM 622 N N . GLY A 1 81 ? -4.328 -5.869 -24.041 1.00 58.97 81 GLY A N 1
ATOM 623 C CA . GLY A 1 81 ? -4.711 -5.039 -25.175 1.00 58.97 81 GLY A CA 1
ATOM 624 C C . GLY A 1 81 ? -6.208 -5.178 -25.421 1.00 58.97 81 GLY A C 1
ATOM 625 O O . GLY A 1 81 ? -6.708 -6.298 -25.502 1.00 58.97 81 GLY A O 1
ATOM 626 N N . CYS A 1 82 ? -6.919 -4.059 -25.570 1.00 50.72 82 CYS A N 1
ATOM 627 C CA . CYS A 1 82 ? -8.216 -4.092 -26.235 1.00 50.72 82 CYS A CA 1
ATOM 628 C C . CYS A 1 82 ? -8.014 -4.766 -27.596 1.00 50.72 82 CYS A C 1
ATOM 630 O O . CYS A 1 82 ? -7.281 -4.233 -28.432 1.00 50.72 82 CYS A O 1
ATOM 632 N N . SER A 1 83 ? -8.678 -5.893 -27.859 1.00 57.50 83 SER A N 1
ATOM 633 C CA . SER A 1 83 ? -9.068 -6.153 -29.239 1.00 57.50 83 SER A CA 1
ATOM 634 C C . SER A 1 8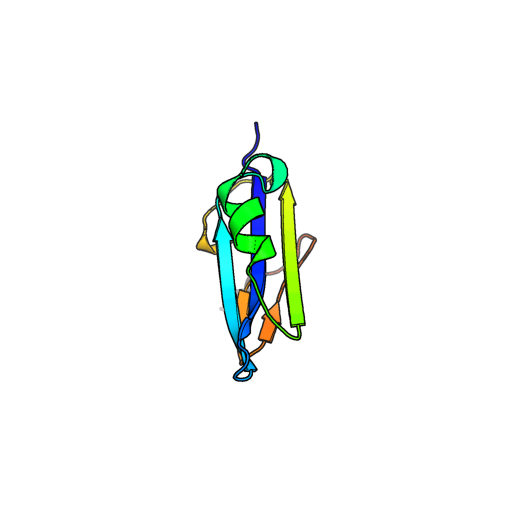3 ? -10.025 -5.022 -29.587 1.00 57.50 83 SER A C 1
ATOM 636 O O . SER A 1 83 ? -11.149 -4.984 -29.083 1.00 57.50 83 SER A O 1
ATOM 638 N N . ALA A 1 84 ? -9.555 -4.042 -30.356 1.00 48.56 84 ALA A N 1
ATOM 639 C CA . ALA A 1 84 ? -10.460 -3.126 -31.019 1.00 48.56 84 ALA A CA 1
ATOM 640 C C . ALA A 1 84 ? -11.398 -4.000 -31.861 1.00 48.56 84 ALA A C 1
ATOM 642 O O . ALA A 1 84 ? -10.988 -4.602 -32.850 1.00 48.56 84 ALA A O 1
ATOM 643 N N . HIS A 1 85 ? -12.627 -4.177 -31.386 1.00 47.72 85 HIS A N 1
ATOM 644 C CA . HIS A 1 85 ? -13.716 -4.593 -32.244 1.00 47.72 85 HIS A CA 1
ATOM 645 C C . HIS A 1 85 ? -14.060 -3.379 -33.107 1.00 47.72 85 HIS A C 1
ATOM 647 O O . HIS A 1 85 ? -14.461 -2.349 -32.562 1.00 47.72 85 HIS A O 1
ATOM 653 N N . GLY A 1 86 ? -13.873 -3.518 -34.421 1.00 37.66 86 GLY A N 1
ATOM 654 C CA . GLY A 1 86 ? -14.194 -2.516 -35.438 1.00 37.66 86 GLY A CA 1
ATOM 655 C C . GLY A 1 86 ? -13.073 -2.349 -36.441 1.00 37.66 86 GLY A C 1
ATOM 656 O O . GLY A 1 86 ? -12.302 -1.384 -36.263 1.00 37.66 86 GLY A O 1
#

InterPro domains:
  IPR029055 Nucleophile aminohydrolases, N-terminal [G3DSA:3.60.20.10] (5-81)
  IPR029055 Nucleophile aminohydrolases, N-terminal [SSF56235] (15-77)

Radius of gyration: 15.07 Å; chains: 1; bounding box: 35×20×48 Å

Organism: NCBI:txid2530368

Foldseek 3Di:
DQWKWKKKWAADPVLAIDIDIDRHHCVPDPVNVVVVVVDDHPDMDMDIDDDPDDDDDSVPDDFDDDPRDTDDDDDDDPDPDPPPPD

pLDDT: mean 79.43, std 14.25, range [37.66, 95.19]

Secondary structure (DSSP, 8-state):
-PPEEEEEEEE-TTS-EEEEEESS-TTT-HHHHHHHHT---S-EEEEEEE--SS---GGGSSPEEETTEEE---S-----S-----